Protein AF-A0A1Y6CDI7-F1 (afdb_monomer_lite)

Sequence (106 aa):
MDIRQSHFLLKERIRTEARHSREAYQVVLRMKKLLPDSLKALKSCHRTGNSAAQAERLALTDPDYQTSIEEYLTIYQQGLESRIQWETHKMLLAARQSLQAFHRSL

pLDDT: mean 76.24, std 9.93, range [47.41, 90.19]

Radius of gyration: 22.77 Å; chains: 1; bounding box: 51×28×59 Å

Organism: NCBI:txid1513793

Structure (mmCIF, N/CA/C/O backbone):
data_AF-A0A1Y6CDI7-F1
#
_entry.id   AF-A0A1Y6CDI7-F1
#
loop_
_atom_site.group_PDB
_atom_site.id
_atom_site.type_symbol
_atom_site.label_atom_id
_atom_site.label_alt_id
_atom_site.label_comp_id
_atom_site.label_asym_id
_atom_site.label_entity_id
_atom_site.label_seq_id
_atom_site.pdbx_PDB_ins_code
_atom_site.Cartn_x
_atom_site.Cartn_y
_atom_site.Cartn_z
_atom_site.occupancy
_atom_site.B_iso_or_equiv
_atom_site.auth_seq_id
_atom_site.auth_comp_id
_atom_site.auth_asym_id
_atom_site.auth_atom_id
_atom_site.pdbx_PDB_model_num
ATOM 1 N N . MET A 1 1 ? 18.118 -19.312 -31.508 1.00 53.88 1 MET A N 1
ATOM 2 C CA . MET A 1 1 ? 17.084 -18.334 -31.108 1.00 53.88 1 MET A CA 1
ATOM 3 C C . MET A 1 1 ? 17.619 -16.952 -31.458 1.00 53.88 1 MET A C 1
ATOM 5 O O . MET A 1 1 ? 18.725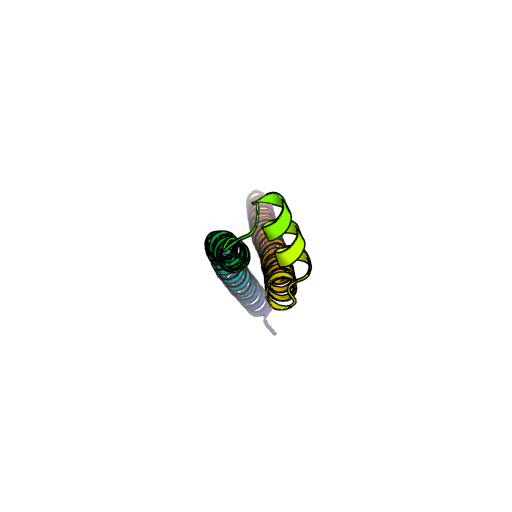 -16.641 -31.034 1.00 53.88 1 MET A O 1
ATOM 9 N N . ASP A 1 2 ? 16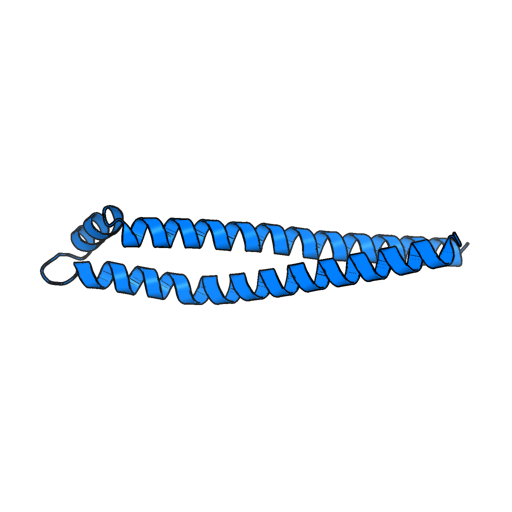.931 -16.195 -32.313 1.00 70.06 2 ASP A N 1
ATOM 10 C CA . ASP A 1 2 ? 17.426 -14.912 -32.835 1.00 70.06 2 ASP A CA 1
ATOM 11 C C . ASP A 1 2 ? 17.507 -13.862 -31.708 1.00 70.06 2 ASP A C 1
ATOM 13 O O . ASP A 1 2 ? 16.534 -13.619 -30.992 1.00 70.06 2 ASP A O 1
ATOM 17 N N . ILE A 1 3 ? 18.676 -13.238 -31.537 1.00 56.50 3 ILE A N 1
ATOM 18 C CA . ILE A 1 3 ? 18.975 -12.251 -30.483 1.00 56.50 3 ILE A CA 1
ATOM 19 C C . ILE A 1 3 ? 17.971 -11.088 -30.512 1.00 56.50 3 ILE A C 1
ATOM 21 O O . ILE A 1 3 ? 17.581 -10.561 -29.465 1.00 56.50 3 ILE A O 1
ATOM 25 N N . ARG A 1 4 ? 17.493 -10.715 -31.706 1.00 51.88 4 ARG A N 1
ATOM 26 C CA . ARG A 1 4 ? 16.486 -9.658 -31.880 1.00 51.88 4 ARG A CA 1
ATOM 27 C C . ARG A 1 4 ? 15.134 -10.060 -31.290 1.00 51.88 4 ARG A C 1
ATOM 29 O O . ARG A 1 4 ? 14.462 -9.237 -30.668 1.00 51.88 4 ARG A O 1
ATOM 36 N N . GLN A 1 5 ? 14.778 -11.332 -31.426 1.00 56.50 5 GLN A N 1
ATOM 37 C CA . GLN A 1 5 ? 13.544 -11.913 -30.909 1.00 56.50 5 GLN A CA 1
ATOM 38 C C . GLN A 1 5 ? 13.592 -12.034 -29.377 1.00 56.50 5 GLN A C 1
ATOM 40 O O . GLN A 1 5 ? 12.638 -11.663 -28.694 1.00 56.50 5 GLN A O 1
ATOM 45 N N . SER A 1 6 ? 14.743 -12.419 -28.819 1.00 47.41 6 SER A N 1
ATOM 46 C CA . SER A 1 6 ? 14.977 -12.461 -27.368 1.00 47.41 6 SER A CA 1
ATOM 47 C C . SER A 1 6 ? 14.907 -11.071 -26.715 1.00 47.41 6 SER A C 1
ATOM 49 O O . SER A 1 6 ? 14.306 -10.901 -25.653 1.00 47.41 6 SER A O 1
ATOM 51 N N . HIS A 1 7 ? 15.462 -10.042 -27.366 1.00 51.59 7 HIS A N 1
ATOM 52 C CA . HIS A 1 7 ? 15.382 -8.653 -26.893 1.00 51.59 7 HIS A CA 1
ATOM 53 C C . HIS A 1 7 ? 13.961 -8.080 -26.940 1.00 51.59 7 HIS A C 1
ATOM 55 O O . HIS A 1 7 ? 13.592 -7.279 -26.076 1.00 51.59 7 HIS A O 1
ATOM 61 N N . PHE A 1 8 ? 13.170 -8.465 -27.941 1.00 65.62 8 PHE A N 1
ATOM 62 C CA . PHE A 1 8 ? 11.771 -8.062 -28.052 1.00 65.62 8 PHE A CA 1
ATOM 63 C C . PHE A 1 8 ? 10.929 -8.657 -26.914 1.00 65.62 8 PHE A C 1
ATOM 65 O O . PHE A 1 8 ? 10.277 -7.911 -26.184 1.00 65.62 8 PHE A O 1
ATOM 72 N N . LEU A 1 9 ? 11.035 -9.970 -26.686 1.00 64.31 9 LEU A N 1
ATOM 73 C CA . LEU A 1 9 ? 10.301 -10.671 -25.627 1.00 64.31 9 LEU A CA 1
ATOM 74 C C . LEU A 1 9 ? 10.620 -10.125 -24.229 1.00 64.31 9 LEU A C 1
ATOM 76 O O . LEU A 1 9 ? 9.722 -9.939 -23.410 1.00 64.31 9 LEU A O 1
ATOM 80 N N . LEU A 1 10 ? 11.886 -9.793 -23.961 1.00 60.72 10 LEU A N 1
ATOM 81 C CA . LEU A 1 10 ? 12.288 -9.210 -22.681 1.00 60.72 10 LEU A CA 1
ATOM 82 C C . LEU A 1 10 ? 11.697 -7.807 -22.459 1.00 60.72 10 LEU A C 1
ATOM 84 O O . LEU A 1 10 ? 11.323 -7.469 -21.337 1.00 60.72 10 LEU A O 1
ATOM 88 N N . LYS A 1 11 ? 11.597 -6.979 -23.508 1.00 62.00 11 LYS A N 1
ATOM 89 C CA . LYS A 1 11 ? 10.978 -5.644 -23.416 1.00 62.00 11 LYS A CA 1
ATOM 90 C C . LYS A 1 11 ? 9.479 -5.731 -23.151 1.00 62.00 11 LYS A C 1
ATOM 92 O O . LYS A 1 11 ? 8.982 -4.975 -22.321 1.00 62.00 11 LYS A O 1
ATOM 97 N N . GLU A 1 12 ? 8.783 -6.641 -23.824 1.00 67.94 12 GLU A N 1
ATOM 98 C CA . GLU A 1 12 ? 7.349 -6.855 -23.607 1.00 67.94 12 GLU A CA 1
ATOM 99 C C . GLU A 1 12 ? 7.063 -7.387 -22.204 1.00 67.94 12 GLU A C 1
ATOM 101 O O . GLU A 1 12 ? 6.151 -6.903 -21.532 1.00 67.94 12 GLU A O 1
ATOM 106 N N . ARG A 1 13 ? 7.909 -8.288 -21.701 1.00 63.22 13 ARG A N 1
ATOM 107 C CA . ARG A 1 13 ? 7.812 -8.769 -20.322 1.00 63.22 13 ARG A CA 1
ATOM 108 C C . ARG A 1 13 ? 8.008 -7.633 -19.316 1.00 63.22 13 ARG A C 1
ATOM 110 O O . ARG A 1 13 ? 7.140 -7.422 -18.485 1.00 63.22 13 ARG A O 1
ATOM 117 N N . ILE A 1 14 ? 9.046 -6.805 -19.470 1.00 52.06 14 ILE A N 1
ATOM 118 C CA . ILE A 1 14 ? 9.269 -5.618 -18.616 1.00 52.06 14 ILE A CA 1
ATOM 119 C C . ILE A 1 14 ? 8.082 -4.642 -18.654 1.00 52.06 14 ILE A C 1
ATOM 121 O O . ILE A 1 14 ? 7.707 -4.086 -17.626 1.00 52.06 14 ILE A O 1
ATOM 125 N N . ARG A 1 15 ? 7.479 -4.415 -19.828 1.00 62.84 15 ARG A N 1
ATOM 126 C CA . ARG A 1 15 ? 6.300 -3.543 -19.969 1.00 62.84 15 ARG A CA 1
ATOM 127 C C . ARG A 1 15 ? 5.070 -4.114 -19.272 1.00 62.84 15 ARG A C 1
ATOM 129 O O . ARG A 1 15 ? 4.316 -3.350 -18.673 1.00 62.84 15 ARG A O 1
ATOM 136 N N . THR A 1 16 ? 4.883 -5.425 -19.365 1.00 69.50 16 THR A N 1
ATOM 137 C CA . THR A 1 16 ? 3.775 -6.143 -18.726 1.00 69.50 16 THR A CA 1
ATOM 138 C C . THR A 1 16 ? 3.913 -6.079 -17.209 1.00 69.50 16 THR A C 1
ATOM 140 O O . THR A 1 16 ? 3.007 -5.584 -16.545 1.00 69.50 16 THR A O 1
ATOM 143 N N . GLU A 1 17 ? 5.086 -6.430 -16.676 1.00 61.34 17 GLU A N 1
ATOM 144 C CA . GLU A 1 17 ? 5.380 -6.334 -15.240 1.00 61.34 17 GLU A CA 1
ATOM 145 C C . GLU A 1 17 ? 5.209 -4.892 -14.734 1.00 61.34 17 GLU A C 1
ATOM 147 O O . GLU A 1 17 ? 4.515 -4.649 -13.753 1.00 61.34 17 GLU A O 1
ATOM 152 N N . ALA A 1 18 ? 5.730 -3.893 -15.458 1.00 52.66 18 ALA A N 1
ATOM 153 C CA . ALA A 1 18 ? 5.578 -2.487 -15.078 1.00 52.66 18 ALA A CA 1
ATOM 154 C C . ALA A 1 18 ? 4.113 -2.006 -15.073 1.00 52.66 18 ALA A C 1
ATOM 156 O O . ALA A 1 18 ? 3.759 -1.125 -14.284 1.00 52.66 18 ALA A O 1
ATOM 157 N N . ARG A 1 19 ? 3.257 -2.550 -15.951 1.00 71.19 19 ARG A N 1
ATOM 158 C CA . ARG A 1 19 ? 1.817 -2.256 -15.958 1.00 71.19 19 ARG A CA 1
ATOM 159 C C . ARG A 1 19 ? 1.131 -2.891 -14.751 1.00 71.19 19 ARG A C 1
ATOM 161 O O . ARG A 1 19 ? 0.400 -2.188 -14.060 1.00 71.19 19 ARG A O 1
ATOM 168 N N . HIS A 1 20 ? 1.436 -4.152 -14.460 1.00 70.50 20 HIS A N 1
ATOM 169 C CA . HIS A 1 20 ? 0.900 -4.864 -13.302 1.00 70.50 20 HIS A CA 1
ATOM 170 C C . HIS A 1 20 ? 1.293 -4.168 -11.991 1.00 70.50 20 HIS A C 1
ATOM 172 O O . HIS A 1 20 ? 0.424 -3.875 -11.172 1.00 70.50 20 HIS A O 1
ATOM 178 N N . SER A 1 21 ? 2.564 -3.780 -11.823 1.00 65.88 21 SER A N 1
ATOM 179 C CA . SER A 1 21 ? 3.012 -3.016 -10.649 1.00 65.88 21 SER A CA 1
ATOM 180 C C . SER A 1 21 ? 2.295 -1.662 -10.531 1.00 65.88 21 SER A C 1
ATOM 182 O O . SER A 1 21 ? 1.962 -1.215 -9.434 1.00 65.88 21 SER A O 1
ATOM 184 N N . ARG A 1 22 ? 2.002 -0.986 -11.651 1.00 71.88 22 ARG A N 1
ATOM 185 C CA . ARG A 1 22 ? 1.247 0.277 -11.634 1.00 71.88 22 ARG A CA 1
ATOM 186 C C . ARG A 1 22 ? -0.211 0.074 -11.220 1.00 71.88 22 ARG A C 1
ATOM 188 O O . ARG A 1 22 ? -0.732 0.885 -10.456 1.00 71.88 22 ARG A O 1
ATOM 195 N N . GLU A 1 23 ? -0.870 -0.958 -11.730 1.00 75.62 23 GLU A N 1
ATOM 196 C CA . GLU A 1 23 ? -2.251 -1.297 -11.373 1.00 75.62 23 GLU A CA 1
ATOM 197 C C . GLU A 1 23 ? -2.353 -1.681 -9.893 1.00 75.62 23 GLU A C 1
ATOM 199 O O . GLU A 1 23 ? -3.178 -1.115 -9.174 1.00 75.62 23 GLU A O 1
ATOM 204 N N . ALA A 1 24 ? -1.438 -2.526 -9.409 1.00 69.62 24 ALA A N 1
ATOM 205 C CA . ALA A 1 24 ? -1.318 -2.867 -7.994 1.00 69.62 24 ALA A CA 1
ATOM 206 C C . ALA A 1 24 ? -1.138 -1.608 -7.130 1.00 69.62 24 ALA A C 1
ATOM 208 O O . ALA A 1 24 ? -1.877 -1.391 -6.170 1.00 69.62 24 ALA A O 1
ATOM 209 N N . TYR A 1 25 ? -0.242 -0.698 -7.526 1.00 71.12 25 TYR A N 1
ATOM 210 C CA . TYR A 1 25 ? -0.053 0.569 -6.820 1.00 71.12 25 TYR A CA 1
ATOM 211 C C . TYR A 1 25 ? -1.323 1.440 -6.794 1.00 71.12 25 TYR A C 1
ATOM 213 O O . TYR A 1 25 ? -1.643 2.051 -5.773 1.00 71.12 25 TYR A O 1
ATOM 221 N N . GLN A 1 26 ? -2.087 1.491 -7.888 1.00 77.44 26 GLN A N 1
ATOM 222 C CA . GLN A 1 26 ? -3.350 2.235 -7.937 1.00 77.44 26 GLN A CA 1
ATOM 223 C C . GLN A 1 26 ? -4.424 1.645 -7.018 1.00 77.44 26 GLN A C 1
ATOM 225 O O . GLN A 1 26 ? -5.168 2.410 -6.397 1.00 77.44 26 GLN A O 1
ATOM 230 N N . VAL A 1 27 ? -4.496 0.317 -6.901 1.00 73.38 27 VAL A N 1
ATOM 231 C CA . VAL A 1 27 ? -5.382 -0.359 -5.942 1.00 73.38 27 VAL A CA 1
ATOM 232 C C . VAL A 1 27 ? -5.002 0.035 -4.517 1.00 73.38 27 VAL A C 1
ATOM 234 O O . VAL A 1 27 ? -5.862 0.507 -3.772 1.00 73.38 27 VAL A O 1
ATOM 237 N N . VAL A 1 28 ? -3.714 -0.015 -4.170 1.00 69.94 28 VAL A N 1
ATOM 238 C CA . VAL A 1 28 ? -3.245 0.394 -2.836 1.00 69.94 28 VAL A CA 1
ATOM 239 C C . VAL A 1 28 ? -3.550 1.863 -2.541 1.00 69.94 28 VAL A C 1
ATOM 241 O O . VAL A 1 28 ? -3.989 2.191 -1.441 1.00 69.94 28 VAL A O 1
ATOM 244 N N . LEU A 1 29 ? -3.407 2.765 -3.517 1.00 74.25 29 LEU A N 1
ATOM 245 C CA . LEU A 1 29 ? -3.776 4.174 -3.339 1.00 74.25 29 LEU A CA 1
ATOM 246 C C . LEU A 1 29 ? -5.269 4.376 -3.052 1.00 74.25 29 LEU A C 1
ATOM 248 O O . LEU A 1 29 ? -5.625 5.271 -2.282 1.00 74.25 29 LEU A O 1
ATOM 252 N N . ARG A 1 30 ? -6.147 3.573 -3.664 1.00 75.81 30 ARG A N 1
ATOM 253 C CA . ARG A 1 30 ? -7.589 3.607 -3.376 1.00 75.81 30 ARG A CA 1
ATOM 254 C C . ARG A 1 30 ? -7.877 3.045 -1.988 1.00 75.81 30 ARG A C 1
ATOM 256 O O . ARG A 1 30 ? -8.588 3.687 -1.221 1.00 75.81 30 ARG A O 1
ATOM 263 N N . MET A 1 31 ? -7.272 1.913 -1.634 1.00 68.00 31 MET A N 1
ATOM 264 C CA . MET A 1 31 ? -7.444 1.300 -0.315 1.00 68.00 31 MET A CA 1
ATOM 265 C C . MET A 1 31 ? -6.926 2.204 0.810 1.00 68.00 31 MET A C 1
ATOM 267 O O . MET A 1 31 ? -7.609 2.371 1.815 1.00 68.00 31 MET A O 1
ATOM 271 N N . LYS A 1 32 ? -5.814 2.921 0.599 1.00 69.00 32 LYS A N 1
ATOM 272 C CA . LYS A 1 32 ? -5.297 3.931 1.537 1.00 69.00 32 LYS A CA 1
ATOM 273 C C . LYS A 1 32 ? -6.303 5.047 1.853 1.00 69.00 32 LYS A C 1
ATOM 275 O O . LYS A 1 32 ? -6.231 5.633 2.928 1.00 69.00 32 LYS A O 1
ATOM 280 N N . LYS A 1 33 ? -7.227 5.359 0.937 1.00 73.25 33 LYS A N 1
ATOM 281 C CA . LYS A 1 33 ? -8.292 6.348 1.176 1.00 73.25 33 LYS A CA 1
ATOM 282 C C . LYS A 1 33 ? -9.479 5.769 1.945 1.00 73.25 33 LYS A C 1
ATOM 284 O O . LYS A 1 33 ? -10.049 6.483 2.754 1.00 73.25 33 LYS A O 1
ATOM 289 N N . LEU A 1 34 ? -9.837 4.509 1.695 1.00 70.50 34 LEU A N 1
ATOM 290 C CA . LEU A 1 34 ? -11.028 3.868 2.271 1.00 70.50 34 LEU A CA 1
ATOM 291 C C . LEU A 1 34 ? -10.777 3.287 3.674 1.00 70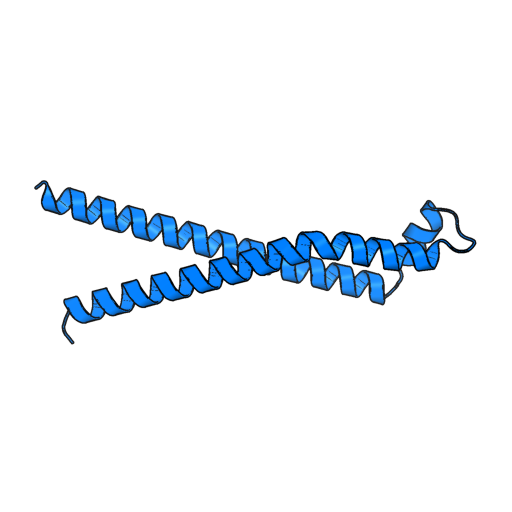.50 34 LEU A C 1
ATOM 293 O O . LEU A 1 34 ? -11.667 3.285 4.520 1.00 70.50 34 LEU A O 1
ATOM 297 N N . LEU A 1 35 ? -9.557 2.821 3.942 1.00 70.69 35 LEU A N 1
ATOM 298 C CA . LEU A 1 35 ? -9.198 2.148 5.194 1.00 70.69 35 LEU A CA 1
ATOM 299 C C . LEU A 1 35 ? -9.252 3.049 6.444 1.00 70.69 35 LEU A C 1
ATOM 301 O O . LEU A 1 35 ? -9.761 2.589 7.466 1.00 70.69 35 LEU A O 1
ATOM 305 N N . PRO A 1 36 ? -8.840 4.333 6.407 1.00 75.00 36 PRO A N 1
ATOM 306 C CA . PRO A 1 36 ? -9.037 5.238 7.539 1.00 75.00 36 PRO A CA 1
ATOM 307 C C . PRO A 1 36 ? -10.505 5.397 7.945 1.00 75.00 36 PRO A C 1
ATOM 309 O O . PRO A 1 36 ? -10.793 5.583 9.125 1.00 75.00 36 PRO A O 1
ATOM 312 N N . ASP A 1 37 ? -11.432 5.327 6.990 1.00 77.75 37 ASP A N 1
ATOM 313 C CA . ASP A 1 37 ? -12.860 5.462 7.273 1.00 77.75 37 ASP 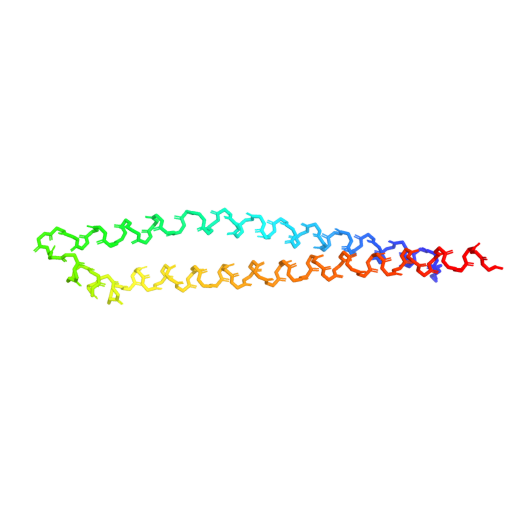A CA 1
ATOM 314 C C . ASP A 1 37 ? -13.447 4.169 7.857 1.00 77.75 37 ASP A C 1
ATOM 316 O O . ASP A 1 37 ? -14.252 4.242 8.784 1.00 77.75 37 ASP A O 1
ATOM 320 N N . SER A 1 38 ? -12.949 3.003 7.428 1.00 71.38 38 SER A N 1
ATOM 321 C CA . SER A 1 38 ? -13.223 1.711 8.080 1.00 71.38 38 SER A CA 1
ATOM 322 C C . SER A 1 38 ? -12.775 1.702 9.550 1.00 71.38 38 SER A C 1
ATOM 324 O O . SER A 1 38 ? -13.574 1.438 10.449 1.00 71.38 38 SER A O 1
ATOM 326 N N . LEU A 1 39 ? -11.528 2.103 9.831 1.00 74.69 39 LEU A N 1
ATOM 327 C CA . LEU A 1 39 ? -11.006 2.153 11.203 1.00 74.69 39 LEU A CA 1
ATOM 328 C C . LEU A 1 39 ? -11.784 3.149 12.078 1.00 74.69 39 LEU A C 1
ATOM 330 O O . LEU A 1 39 ? -12.070 2.875 13.245 1.00 74.69 39 LEU A O 1
ATOM 334 N N . LYS A 1 40 ? -12.192 4.300 11.526 1.00 80.81 40 LYS A N 1
ATOM 335 C CA . LYS A 1 40 ? -13.070 5.243 12.239 1.00 80.81 40 LYS A CA 1
ATOM 336 C C . LYS A 1 40 ? -14.431 4.631 12.558 1.00 80.81 40 LYS A C 1
ATOM 338 O O . LYS A 1 40 ? -14.938 4.883 13.650 1.00 80.81 40 LYS A O 1
ATOM 343 N N . ALA A 1 41 ? -15.014 3.860 11.640 1.00 78.56 41 ALA A N 1
ATOM 344 C CA . ALA A 1 41 ? -16.288 3.186 11.864 1.00 78.56 41 ALA A CA 1
ATOM 345 C C . ALA A 1 41 ? -16.174 2.166 13.007 1.00 78.56 41 ALA A C 1
ATOM 347 O O . ALA A 1 41 ? -16.954 2.240 13.955 1.00 78.56 41 ALA A O 1
ATOM 348 N N . LEU A 1 42 ? -15.140 1.321 13.003 1.00 74.38 42 LEU A N 1
ATOM 349 C CA . LEU A 1 42 ? -14.873 0.371 14.091 1.00 74.38 42 LEU A CA 1
ATOM 350 C C . LEU A 1 42 ? -14.655 1.082 15.438 1.00 74.38 42 LEU A C 1
ATOM 352 O O . LEU A 1 42 ? -15.267 0.727 16.443 1.00 74.38 42 LEU A O 1
ATOM 356 N N . LYS A 1 43 ? -13.878 2.174 15.463 1.00 80.38 43 LYS A N 1
ATOM 357 C CA . LYS A 1 43 ? -13.710 3.011 16.667 1.00 80.38 43 LYS A CA 1
ATOM 358 C C . LYS A 1 43 ? -15.030 3.647 17.128 1.00 80.38 43 LYS A C 1
ATOM 360 O O . LYS A 1 43 ? -15.226 3.869 18.322 1.00 80.38 43 LYS A O 1
ATOM 365 N N . SER A 1 44 ? -15.932 3.970 16.200 1.00 82.88 44 SER A N 1
ATOM 366 C CA . SER A 1 44 ? -17.233 4.566 16.518 1.00 82.88 44 SER A CA 1
ATOM 367 C C . SER A 1 44 ? -18.180 3.587 17.210 1.00 82.88 44 SER A C 1
ATOM 369 O O . SER A 1 44 ? -18.936 4.019 18.078 1.00 82.88 44 SER A O 1
ATOM 371 N N . CYS A 1 45 ? -18.068 2.282 16.937 1.00 82.00 45 CYS A N 1
ATOM 372 C CA . CYS A 1 45 ? -18.815 1.245 17.655 1.00 82.00 45 CYS A CA 1
ATOM 373 C C . CYS A 1 45 ? -18.535 1.292 19.166 1.00 82.00 45 CYS A C 1
ATOM 375 O O . CYS A 1 45 ? -19.441 1.121 19.978 1.00 82.00 45 CYS A O 1
ATOM 377 N N . HIS A 1 46 ? -17.302 1.641 19.542 1.00 83.44 46 HIS A N 1
ATOM 378 C CA . HIS A 1 46 ? -16.867 1.769 20.934 1.00 83.44 46 HIS A CA 1
ATOM 379 C C . HIS A 1 46 ? -17.201 3.119 21.577 1.00 83.44 46 HIS A C 1
ATOM 381 O O . HIS A 1 46 ? -16.967 3.284 22.773 1.00 83.44 46 HIS A O 1
ATOM 387 N N . ARG A 1 47 ? -17.734 4.102 20.832 1.00 82.50 47 ARG A N 1
ATOM 388 C CA . ARG A 1 47 ? -18.076 5.431 21.381 1.00 82.50 47 ARG A CA 1
ATOM 389 C C . ARG A 1 47 ? -19.353 5.445 22.211 1.00 82.50 47 ARG A C 1
ATOM 391 O O . ARG A 1 47 ? -19.519 6.352 23.024 1.00 82.50 47 ARG A O 1
ATOM 398 N N . THR A 1 48 ? -20.257 4.494 22.015 1.00 83.75 48 THR A N 1
ATOM 399 C CA . THR A 1 48 ? -21.534 4.478 22.734 1.00 83.75 48 THR A CA 1
ATOM 400 C C . THR A 1 48 ? -21.277 4.262 24.226 1.00 83.75 48 THR A C 1
ATOM 402 O O . THR A 1 48 ? -20.839 3.194 24.635 1.00 83.75 48 THR A O 1
ATOM 405 N N . GLY A 1 49 ? -21.502 5.297 25.040 1.00 79.75 49 GLY A N 1
ATOM 406 C CA . GLY A 1 49 ? -21.298 5.247 26.493 1.00 79.75 49 GLY A CA 1
ATOM 407 C C . GLY A 1 49 ? -19.850 5.414 26.976 1.00 79.75 49 GLY A C 1
ATOM 408 O O . GLY A 1 49 ? -19.632 5.436 28.183 1.00 79.75 49 GLY A O 1
ATOM 409 N N . ASN A 1 50 ? -18.873 5.595 26.079 1.00 85.19 50 ASN A N 1
ATOM 410 C CA . ASN A 1 50 ? -17.460 5.756 26.439 1.00 85.19 50 ASN A CA 1
ATOM 411 C C . ASN A 1 50 ? -16.909 7.129 26.038 1.00 85.19 50 ASN A C 1
ATOM 413 O O . ASN A 1 50 ? -17.268 7.700 25.007 1.00 85.19 50 ASN A O 1
ATOM 417 N N . SER A 1 51 ? -15.952 7.637 26.820 1.00 88.75 51 SER A N 1
ATOM 418 C CA . SER A 1 51 ? -15.156 8.798 26.409 1.00 88.75 51 SER A CA 1
ATOM 419 C C . SER A 1 51 ? -14.313 8.472 25.168 1.00 88.75 51 SER A C 1
ATOM 421 O O . SER A 1 51 ? -13.976 7.315 24.912 1.00 88.75 51 SER A O 1
ATOM 423 N N . ALA A 1 52 ? -13.913 9.493 24.404 1.00 84.00 52 ALA A N 1
ATOM 424 C CA . ALA A 1 52 ? -13.127 9.293 23.183 1.00 84.00 52 ALA A CA 1
ATOM 425 C C . ALA A 1 52 ? -11.811 8.528 23.427 1.00 84.00 52 ALA A C 1
ATOM 427 O O . ALA A 1 52 ? -11.458 7.658 22.634 1.00 84.00 52 ALA A O 1
ATOM 428 N N . ALA A 1 53 ? -11.122 8.817 24.536 1.00 86.00 53 ALA A N 1
ATOM 429 C CA . ALA A 1 53 ? -9.885 8.136 24.916 1.00 86.00 53 ALA A CA 1
ATOM 430 C C . ALA A 1 53 ? -10.124 6.672 25.321 1.00 86.00 53 ALA A C 1
ATOM 432 O O . ALA A 1 53 ? -9.280 5.812 25.082 1.00 86.00 53 ALA A O 1
ATOM 433 N N . GLN A 1 54 ? -11.277 6.374 25.921 1.00 88.12 54 GLN A N 1
ATOM 434 C CA . GLN A 1 54 ? -11.627 5.016 26.324 1.00 88.12 54 GLN A CA 1
ATOM 435 C C . GLN A 1 54 ? -12.069 4.169 25.132 1.00 88.12 54 GLN A C 1
ATOM 437 O O . GLN A 1 54 ? -11.599 3.046 24.991 1.00 88.12 54 GLN A O 1
ATOM 442 N N . ALA A 1 55 ? -12.861 4.738 24.221 1.00 85.81 55 ALA A N 1
ATOM 443 C CA . ALA A 1 55 ? -13.208 4.105 22.952 1.00 85.81 55 ALA A CA 1
ATOM 444 C C . ALA A 1 55 ? -11.962 3.769 22.113 1.00 85.81 55 ALA A C 1
ATOM 446 O O . ALA A 1 55 ? -11.913 2.736 21.462 1.00 85.81 55 ALA A O 1
ATOM 447 N N . GLU A 1 56 ? -10.930 4.617 22.153 1.00 83.44 56 GLU A N 1
ATOM 448 C CA . GLU A 1 56 ? -9.652 4.362 21.481 1.00 83.44 56 GLU A CA 1
ATOM 449 C C . GLU A 1 56 ? -8.880 3.191 22.087 1.00 83.44 56 GLU A C 1
ATOM 451 O O . GLU A 1 56 ? -8.385 2.341 21.355 1.00 83.44 56 GLU A O 1
ATOM 456 N N . ARG A 1 57 ? -8.818 3.111 23.418 1.00 87.75 57 ARG A N 1
ATOM 457 C CA . ARG A 1 57 ? -8.184 1.978 24.103 1.00 87.75 57 ARG A CA 1
ATOM 458 C C . ARG A 1 57 ? -8.923 0.671 23.832 1.00 87.75 57 ARG A C 1
ATOM 460 O O . ARG A 1 57 ? -8.272 -0.327 23.559 1.00 87.75 57 ARG A O 1
ATOM 467 N N . LEU A 1 58 ? -10.256 0.702 23.873 1.00 87.19 58 LEU A N 1
ATOM 468 C CA . LEU A 1 58 ? -11.096 -0.463 23.590 1.00 87.19 58 LEU A CA 1
ATOM 469 C C . LEU A 1 58 ? -10.951 -0.920 22.137 1.00 87.19 58 LEU A C 1
ATOM 471 O O . LEU A 1 58 ? -10.754 -2.107 21.900 1.00 87.19 58 LEU A O 1
ATOM 475 N N . ALA A 1 59 ? -10.939 0.017 21.184 1.00 84.62 59 ALA A N 1
ATOM 476 C CA . ALA A 1 59 ? -10.691 -0.296 19.781 1.00 84.62 59 ALA A CA 1
ATOM 477 C C . ALA A 1 59 ? -9.310 -0.939 19.576 1.00 84.62 59 ALA A C 1
ATOM 479 O O . ALA A 1 59 ? -9.197 -1.910 18.849 1.00 84.62 59 ALA A O 1
ATOM 480 N N . LEU A 1 60 ? -8.255 -0.477 20.258 1.00 82.38 60 LEU A N 1
ATOM 481 C CA . LEU A 1 60 ? -6.923 -1.095 20.144 1.00 82.38 60 LEU A CA 1
ATOM 482 C C . LEU A 1 60 ? -6.854 -2.535 20.677 1.00 82.38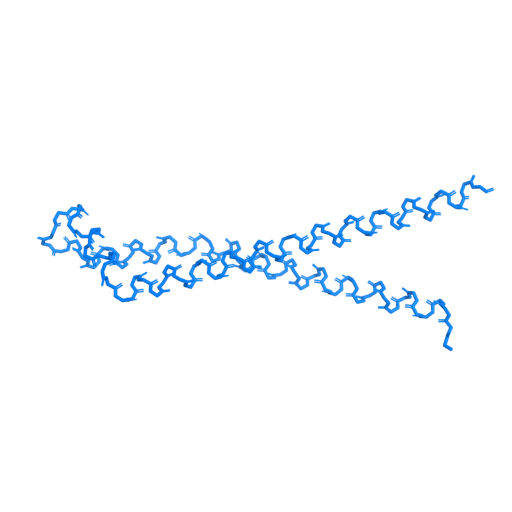 60 LEU A C 1
ATOM 484 O O . LEU A 1 60 ? -5.945 -3.274 20.302 1.00 82.38 60 LEU A O 1
ATOM 488 N N . THR A 1 61 ? -7.783 -2.926 21.548 1.00 86.56 61 THR A N 1
ATOM 489 C CA . THR A 1 61 ? -7.910 -4.300 22.058 1.00 86.56 61 THR A CA 1
ATOM 490 C C . THR A 1 61 ? -8.915 -5.149 21.283 1.00 86.56 61 THR A C 1
ATOM 492 O O . THR A 1 61 ? -9.030 -6.340 21.553 1.00 86.56 61 THR A O 1
ATOM 495 N N . ASP A 1 62 ? -9.644 -4.548 20.345 1.00 85.38 62 ASP A N 1
ATOM 496 C CA . ASP A 1 62 ? -10.637 -5.227 19.523 1.00 85.38 62 ASP A CA 1
ATOM 497 C C . ASP A 1 62 ? -9.935 -6.059 18.426 1.00 85.38 62 ASP A C 1
ATOM 499 O O . ASP A 1 62 ? -9.168 -5.493 17.635 1.00 85.38 62 ASP A O 1
ATOM 503 N N . PRO A 1 63 ? -10.171 -7.385 18.357 1.00 85.19 63 PRO A N 1
ATOM 504 C CA . PRO A 1 63 ? -9.572 -8.249 17.340 1.00 85.19 63 PRO A CA 1
ATOM 505 C C . PRO A 1 63 ? -9.870 -7.812 15.900 1.00 85.19 63 PRO A C 1
ATOM 507 O O . PRO A 1 63 ? -8.993 -7.911 15.038 1.00 85.19 63 PRO A O 1
ATOM 510 N N . ASP A 1 64 ? -11.065 -7.284 15.627 1.00 77.81 64 ASP A N 1
ATOM 511 C CA . ASP A 1 64 ? -11.461 -6.856 14.281 1.00 77.81 64 ASP A CA 1
ATOM 512 C C . ASP A 1 64 ? -10.715 -5.578 13.879 1.00 77.81 64 ASP A C 1
ATOM 514 O O . ASP A 1 64 ? -10.298 -5.403 12.728 1.00 77.81 64 ASP A O 1
ATOM 518 N N . TYR A 1 65 ? -10.484 -4.689 14.847 1.00 79.69 65 TYR A N 1
ATOM 519 C CA . TYR A 1 65 ? -9.691 -3.478 14.653 1.00 79.69 65 TYR A CA 1
ATOM 520 C C . TYR A 1 65 ? -8.208 -3.800 14.432 1.00 79.69 65 TYR A C 1
ATOM 522 O O . TYR A 1 65 ? -7.578 -3.207 13.555 1.00 79.69 65 TYR A O 1
ATOM 530 N N . GLN A 1 66 ? -7.656 -4.758 15.183 1.00 81.62 66 GLN A N 1
ATOM 531 C CA . GLN A 1 66 ? -6.279 -5.229 15.003 1.00 81.62 66 GLN A CA 1
ATOM 532 C C . GLN A 1 66 ? -6.085 -5.879 13.630 1.00 81.62 66 GLN A C 1
ATOM 534 O O . GLN A 1 66 ? -5.188 -5.473 12.890 1.00 81.62 66 GLN A O 1
ATOM 539 N N . THR A 1 67 ? -6.983 -6.788 13.245 1.00 81.38 67 THR A N 1
ATOM 540 C CA . THR A 1 67 ? -6.967 -7.440 11.926 1.00 81.38 67 THR A CA 1
ATOM 541 C C . THR A 1 67 ? -7.031 -6.404 10.804 1.00 81.38 67 THR A C 1
ATOM 543 O O . THR A 1 67 ? -6.220 -6.421 9.881 1.00 81.38 67 THR A O 1
ATOM 546 N N . SER A 1 68 ? -7.919 -5.412 10.926 1.00 75.56 68 SER A N 1
ATOM 547 C CA . SER A 1 68 ? -8.043 -4.328 9.942 1.00 75.56 68 SER A CA 1
ATOM 548 C C . SER A 1 68 ? -6.766 -3.481 9.815 1.00 75.56 68 SER A C 1
ATOM 550 O O . SER A 1 68 ? -6.439 -2.997 8.727 1.00 75.56 68 SER A O 1
ATOM 552 N N . ILE A 1 69 ? -6.024 -3.278 10.911 1.00 79.44 69 ILE A N 1
ATOM 553 C CA . ILE A 1 69 ? -4.724 -2.590 10.887 1.00 79.44 69 ILE A CA 1
ATOM 554 C C . ILE A 1 69 ? -3.667 -3.448 10.189 1.00 79.44 69 ILE A C 1
ATOM 556 O O . ILE A 1 69 ? -2.908 -2.924 9.373 1.00 79.44 69 ILE A O 1
ATOM 560 N N . GLU A 1 70 ? -3.600 -4.742 10.487 1.00 83.12 70 GLU A N 1
ATOM 561 C CA . GLU A 1 70 ? -2.642 -5.661 9.862 1.00 83.12 70 GLU A CA 1
ATOM 562 C C . GLU A 1 70 ? -2.877 -5.784 8.353 1.00 83.12 70 GLU A C 1
ATOM 564 O O . GLU A 1 70 ? -1.930 -5.697 7.563 1.00 83.12 70 GLU A O 1
ATOM 569 N N . GLU A 1 71 ? -4.138 -5.886 7.933 1.00 76.62 71 GLU A N 1
ATOM 570 C CA . GLU A 1 71 ? -4.529 -5.843 6.524 1.00 76.62 71 GLU A CA 1
ATOM 571 C C . GLU A 1 71 ? -4.088 -4.530 5.870 1.00 76.62 71 GLU A C 1
ATOM 573 O O . GLU A 1 71 ? -3.484 -4.539 4.793 1.00 76.62 71 GLU A O 1
ATOM 578 N N . TYR A 1 72 ? -4.313 -3.392 6.538 1.00 74.50 72 TYR A N 1
ATOM 579 C CA . TYR A 1 72 ? -3.863 -2.089 6.049 1.00 74.50 72 TYR A CA 1
ATOM 580 C C . TYR A 1 72 ? -2.344 -2.033 5.867 1.00 74.50 72 TYR A C 1
ATOM 582 O O . TYR A 1 72 ? -1.870 -1.578 4.823 1.00 74.50 72 TYR A O 1
ATOM 590 N N . LEU A 1 73 ? -1.577 -2.491 6.858 1.00 78.75 73 LEU A N 1
ATOM 591 C CA . LEU A 1 73 ? -0.116 -2.510 6.796 1.00 78.75 73 LEU A CA 1
ATOM 592 C C . LEU A 1 73 ? 0.380 -3.413 5.663 1.00 78.75 73 LEU A C 1
ATOM 594 O O . LEU A 1 73 ? 1.258 -3.003 4.902 1.00 78.75 73 LEU A O 1
ATOM 598 N N . THR A 1 74 ? -0.234 -4.583 5.496 1.00 81.44 74 THR A N 1
ATOM 599 C CA . THR A 1 74 ? 0.087 -5.530 4.421 1.00 81.44 74 THR A CA 1
ATOM 600 C C . THR A 1 74 ? -0.155 -4.915 3.043 1.00 81.44 74 THR A C 1
ATOM 602 O O . THR A 1 74 ? 0.742 -4.890 2.197 1.00 81.44 74 THR A O 1
ATOM 605 N N . ILE A 1 75 ? -1.341 -4.343 2.821 1.00 74.50 75 ILE A N 1
ATOM 606 C CA . ILE A 1 75 ? -1.696 -3.684 1.557 1.00 74.50 75 ILE A CA 1
ATOM 607 C C . ILE A 1 75 ? -0.763 -2.495 1.298 1.00 74.50 75 ILE A C 1
ATOM 609 O O . ILE A 1 75 ? -0.302 -2.281 0.174 1.00 74.50 75 ILE A O 1
ATOM 613 N N . TYR A 1 76 ? -0.448 -1.717 2.335 1.00 74.81 76 TYR A N 1
ATOM 614 C CA . TYR A 1 76 ? 0.456 -0.580 2.218 1.00 74.81 76 TYR A CA 1
ATOM 615 C C . TYR A 1 76 ? 1.867 -1.009 1.804 1.00 74.81 76 TYR A C 1
ATOM 617 O O . TYR A 1 76 ? 2.443 -0.407 0.892 1.00 74.81 76 TYR A O 1
ATOM 625 N N . GLN A 1 77 ? 2.399 -2.071 2.413 1.00 80.38 77 GLN A N 1
ATOM 626 C CA . GLN A 1 77 ? 3.688 -2.648 2.046 1.00 80.38 77 GLN A CA 1
ATOM 627 C C . GLN A 1 77 ? 3.700 -3.106 0.581 1.00 80.38 77 GLN A C 1
ATOM 629 O O . GLN A 1 77 ? 4.578 -2.691 -0.176 1.00 80.38 77 GLN A O 1
ATOM 634 N N . GLN A 1 78 ? 2.689 -3.864 0.148 1.00 79.00 78 GLN A N 1
ATOM 635 C CA . GLN A 1 78 ? 2.564 -4.313 -1.245 1.00 79.00 78 GLN A CA 1
ATOM 636 C C . GLN A 1 78 ? 2.536 -3.138 -2.233 1.00 79.00 78 GLN A C 1
ATOM 638 O O . GLN A 1 78 ? 3.113 -3.202 -3.323 1.00 79.00 78 GLN A O 1
ATOM 643 N N . GLY A 1 79 ? 1.901 -2.026 -1.858 1.00 76.12 79 GLY A N 1
ATOM 644 C CA . GLY A 1 79 ? 1.876 -0.820 -2.684 1.00 76.12 79 GLY A CA 1
ATOM 645 C C . GLY A 1 79 ? 3.221 -0.114 -2.757 1.00 76.12 79 GLY A C 1
ATOM 646 O O . GLY A 1 79 ? 3.583 0.382 -3.825 1.00 76.12 79 GLY A O 1
ATOM 647 N N . LEU A 1 80 ? 3.975 -0.072 -1.655 1.00 78.62 80 LEU A N 1
ATOM 648 C CA . LEU A 1 80 ? 5.339 0.455 -1.657 1.00 78.62 80 LEU A CA 1
ATOM 649 C C . LEU A 1 80 ? 6.247 -0.382 -2.557 1.00 78.62 80 LEU A C 1
ATOM 651 O O . LEU A 1 80 ? 6.938 0.185 -3.402 1.00 78.62 80 LEU A O 1
ATOM 655 N N . GLU A 1 81 ? 6.199 -1.706 -2.432 1.00 84.75 81 GLU A N 1
ATOM 656 C CA . GLU A 1 81 ? 6.965 -2.626 -3.278 1.00 84.75 81 GLU A CA 1
ATOM 657 C C . GLU A 1 81 ? 6.609 -2.443 -4.757 1.00 84.75 81 GLU A C 1
ATOM 659 O O . GLU A 1 81 ? 7.493 -2.254 -5.595 1.00 84.75 81 GLU A O 1
ATOM 664 N N . SER A 1 82 ? 5.315 -2.378 -5.074 1.00 78.31 82 SER A N 1
ATOM 665 C CA . SER A 1 82 ? 4.828 -2.148 -6.439 1.00 78.31 82 SER A CA 1
ATOM 666 C C . SER A 1 82 ? 5.286 -0.798 -7.002 1.00 78.31 82 SER A C 1
ATOM 668 O O . SER A 1 82 ? 5.691 -0.699 -8.163 1.00 78.31 82 SER A O 1
ATOM 670 N N . ARG A 1 83 ? 5.278 0.262 -6.182 1.00 78.81 83 ARG A N 1
ATOM 671 C CA . ARG A 1 83 ? 5.797 1.578 -6.577 1.00 78.81 83 ARG A CA 1
ATOM 672 C C . ARG A 1 83 ? 7.293 1.523 -6.862 1.00 78.81 83 ARG A C 1
ATOM 674 O O . ARG A 1 83 ? 7.725 2.061 -7.879 1.00 78.81 83 ARG A O 1
ATOM 681 N N . ILE A 1 84 ? 8.067 0.895 -5.976 1.00 83.56 84 ILE A N 1
ATOM 682 C CA . ILE A 1 84 ? 9.515 0.733 -6.141 1.00 83.56 84 ILE A CA 1
ATOM 683 C C . ILE A 1 84 ? 9.793 0.001 -7.454 1.00 83.56 84 ILE A C 1
ATOM 685 O O . ILE A 1 84 ? 10.530 0.520 -8.288 1.00 83.56 84 ILE A O 1
ATOM 689 N N . GLN A 1 85 ? 9.131 -1.135 -7.690 1.00 79.38 85 GLN A N 1
ATOM 690 C CA . GLN A 1 85 ? 9.269 -1.900 -8.930 1.00 79.38 85 GLN A CA 1
ATOM 691 C C . GLN A 1 85 ? 8.943 -1.060 -10.167 1.00 79.38 85 GLN A C 1
ATOM 693 O O . GLN A 1 85 ? 9.683 -1.096 -11.151 1.00 79.38 85 GLN A O 1
ATOM 698 N N . TRP A 1 86 ? 7.857 -0.285 -10.143 1.00 76.62 86 TRP A N 1
ATOM 699 C CA . TRP A 1 86 ? 7.484 0.567 -11.270 1.00 76.62 86 TRP A CA 1
ATOM 700 C C . TRP A 1 86 ? 8.550 1.631 -11.580 1.00 76.62 86 TRP A C 1
ATOM 702 O O . TRP A 1 86 ? 8.955 1.774 -12.738 1.00 76.62 86 TRP A O 1
ATOM 712 N N . GLU A 1 87 ? 9.050 2.336 -10.561 1.00 81.25 87 GLU A N 1
ATOM 713 C CA . GLU A 1 87 ? 10.113 3.335 -10.734 1.00 81.25 87 GLU A CA 1
ATOM 714 C C . GLU A 1 87 ? 11.414 2.686 -11.227 1.00 81.25 87 GLU A C 1
ATOM 716 O O . GLU A 1 87 ? 12.040 3.187 -12.163 1.00 81.25 87 GLU A O 1
ATOM 721 N N . THR A 1 88 ? 11.785 1.518 -10.690 1.00 86.62 88 THR A N 1
ATOM 722 C CA . THR A 1 88 ? 12.954 0.757 -11.153 1.00 86.62 88 THR A CA 1
ATOM 723 C C . THR A 1 88 ? 12.838 0.385 -12.632 1.00 86.62 88 THR A C 1
ATOM 725 O O . THR A 1 88 ? 13.774 0.614 -13.403 1.00 86.62 88 THR A O 1
ATOM 728 N N . HIS A 1 89 ? 11.687 -0.131 -13.075 1.00 83.94 89 HIS A N 1
ATOM 729 C CA . HIS A 1 89 ? 11.471 -0.469 -14.484 1.00 83.94 89 HIS A CA 1
ATOM 730 C C . HIS A 1 89 ? 11.544 0.761 -15.396 1.00 83.94 89 HIS A C 1
ATOM 732 O O . HIS A 1 89 ? 12.118 0.695 -16.488 1.00 83.94 89 HIS A O 1
ATOM 738 N N . LYS A 1 90 ? 11.004 1.900 -14.949 1.00 82.69 90 LYS A N 1
ATOM 739 C CA . LYS A 1 90 ? 11.072 3.170 -15.678 1.00 82.69 90 LYS A CA 1
ATOM 740 C C . LYS A 1 90 ? 12.517 3.657 -15.826 1.00 82.69 90 LYS A C 1
ATOM 742 O O . LYS A 1 90 ? 12.919 4.025 -16.931 1.00 82.69 90 LYS A O 1
ATOM 747 N N . MET A 1 91 ? 13.306 3.603 -14.753 1.00 89.06 91 MET A N 1
ATOM 748 C CA . MET A 1 91 ? 14.730 3.958 -14.777 1.00 89.06 91 MET A CA 1
ATOM 749 C C . MET A 1 91 ? 15.529 3.042 -15.710 1.00 89.06 91 MET A C 1
ATOM 751 O O . MET A 1 91 ? 16.312 3.528 -16.525 1.00 89.06 91 MET A O 1
ATOM 755 N N . LEU A 1 92 ? 15.294 1.726 -15.658 1.00 90.06 92 LEU A N 1
ATOM 756 C CA . LEU A 1 92 ? 15.960 0.761 -16.537 1.00 90.06 92 LEU A CA 1
ATOM 757 C C . LEU A 1 92 ? 15.655 1.027 -18.018 1.00 90.06 92 LEU A C 1
ATOM 759 O O . LEU A 1 92 ? 16.541 0.930 -18.872 1.00 90.06 92 LEU A O 1
ATOM 763 N N . LEU A 1 93 ? 14.401 1.361 -18.338 1.00 85.88 93 LEU A N 1
ATOM 764 C CA . LEU A 1 93 ? 14.008 1.699 -19.701 1.00 85.88 93 LEU A CA 1
ATOM 765 C C . LEU A 1 93 ? 14.721 2.966 -20.187 1.00 85.88 93 LEU A C 1
ATOM 767 O O . LEU A 1 93 ? 15.259 2.958 -21.295 1.00 85.88 93 LEU A O 1
ATOM 771 N N . ALA A 1 94 ? 14.767 4.009 -19.355 1.00 88.69 94 ALA A N 1
ATOM 772 C CA . ALA A 1 94 ? 15.466 5.252 -19.665 1.00 88.69 94 ALA A CA 1
ATOM 773 C C . ALA A 1 94 ? 16.967 5.008 -19.898 1.00 88.69 94 ALA A C 1
ATOM 775 O O . ALA A 1 94 ? 17.503 5.422 -20.922 1.00 88.69 94 ALA A O 1
ATOM 776 N N . ALA A 1 95 ? 17.626 4.240 -19.024 1.00 90.19 95 ALA A N 1
ATOM 777 C CA . ALA A 1 95 ? 19.042 3.899 -19.170 1.00 90.19 95 ALA A CA 1
ATOM 778 C C . ALA A 1 95 ? 19.335 3.170 -20.495 1.00 90.19 95 ALA A C 1
ATOM 780 O O . ALA A 1 95 ? 20.293 3.496 -21.197 1.00 90.19 95 ALA A O 1
ATOM 781 N N . ARG A 1 96 ? 18.475 2.219 -20.888 1.00 86.88 96 ARG A N 1
ATOM 782 C CA . ARG A 1 96 ? 18.604 1.509 -22.173 1.00 86.88 96 ARG A CA 1
ATOM 783 C C . ARG A 1 96 ? 18.417 2.427 -23.378 1.00 86.88 96 ARG A C 1
ATOM 785 O O . ARG A 1 96 ? 19.104 2.243 -24.380 1.00 86.88 96 ARG A O 1
ATOM 792 N N . GLN A 1 97 ? 17.480 3.371 -23.304 1.00 85.94 97 GLN A N 1
ATOM 793 C CA . GLN A 1 97 ? 17.261 4.351 -24.368 1.00 85.94 97 GLN A CA 1
ATOM 794 C C . GLN A 1 97 ? 18.471 5.276 -24.515 1.00 85.94 97 GLN A C 1
ATOM 796 O O . GLN A 1 97 ? 18.949 5.454 -25.633 1.00 85.94 97 GLN A O 1
ATOM 801 N N . SER A 1 98 ? 19.019 5.774 -23.404 1.00 90.12 98 SER A N 1
ATOM 802 C CA . SER A 1 98 ? 20.225 6.609 -23.403 1.00 90.12 98 SER A CA 1
ATOM 803 C C . SER A 1 98 ? 21.435 5.881 -23.990 1.00 90.12 98 SER A C 1
ATOM 805 O O . SER A 1 98 ? 22.134 6.438 -24.830 1.00 90.12 98 SER A O 1
ATOM 807 N N . LEU A 1 99 ? 21.648 4.611 -23.627 1.00 88.50 99 LEU A N 1
ATOM 808 C CA . LEU A 1 99 ? 22.751 3.808 -24.165 1.00 88.50 99 LEU A CA 1
ATOM 809 C C . LEU A 1 99 ? 22.607 3.550 -25.675 1.00 88.50 99 LEU A C 1
ATOM 811 O O . LEU A 1 99 ? 23.580 3.626 -26.418 1.00 88.50 99 LEU A O 1
ATOM 815 N N . GLN A 1 100 ? 21.387 3.291 -26.155 1.00 84.38 100 GLN A N 1
ATOM 816 C CA . GLN A 1 100 ? 21.131 3.154 -27.593 1.00 84.38 100 GLN A CA 1
ATOM 817 C C . GLN A 1 100 ? 21.322 4.465 -28.353 1.00 84.38 100 GLN A C 1
ATOM 819 O O . GLN A 1 100 ? 21.806 4.431 -29.480 1.00 84.38 100 GLN A O 1
ATOM 824 N N . ALA A 1 101 ? 20.934 5.600 -27.768 1.00 84.00 101 ALA A N 1
ATOM 825 C CA . ALA A 1 101 ? 21.161 6.910 -28.368 1.00 84.00 101 ALA A CA 1
ATOM 826 C C . ALA A 1 101 ? 22.663 7.206 -28.489 1.00 84.00 101 ALA A C 1
ATOM 828 O O . ALA A 1 101 ? 23.113 7.575 -29.568 1.00 84.00 101 ALA A O 1
ATOM 829 N N . PHE A 1 102 ? 23.435 6.935 -27.433 1.00 85.25 102 PHE A N 1
ATOM 830 C CA . PHE A 1 102 ? 24.889 7.097 -27.427 1.00 85.25 102 PHE A CA 1
ATOM 831 C C . PHE A 1 102 ? 25.587 6.244 -28.499 1.00 85.25 102 PHE A C 1
ATOM 833 O O . PHE A 1 102 ? 26.397 6.752 -29.267 1.00 85.25 102 PHE A O 1
ATOM 840 N N . HIS A 1 103 ? 25.223 4.963 -28.621 1.00 80.12 103 HIS A N 1
ATOM 841 C CA . HIS A 1 103 ? 25.783 4.087 -29.659 1.00 80.12 103 HIS A CA 1
ATOM 842 C C . HIS A 1 103 ? 25.390 4.473 -31.092 1.00 80.12 103 HIS A C 1
ATOM 844 O O . HIS A 1 103 ? 26.033 4.012 -32.023 1.00 80.12 103 HIS A O 1
ATOM 850 N N . ARG A 1 104 ? 24.321 5.254 -31.292 1.00 74.69 104 ARG A N 1
ATOM 851 C CA . ARG A 1 104 ? 23.923 5.751 -32.622 1.00 74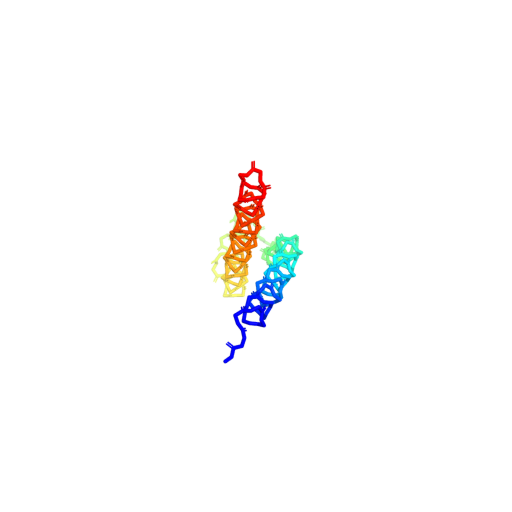.69 104 ARG A CA 1
ATOM 852 C C . ARG A 1 104 ? 24.610 7.062 -33.002 1.00 74.69 104 ARG A C 1
ATOM 854 O O . ARG A 1 104 ? 24.555 7.434 -34.167 1.00 74.69 104 ARG A O 1
ATOM 861 N N . SER A 1 105 ? 25.158 7.784 -32.026 1.00 73.12 105 SER A N 1
ATOM 862 C CA . SER A 1 105 ? 25.891 9.039 -32.234 1.00 73.12 105 SER A CA 1
ATOM 863 C C . SER A 1 105 ? 27.401 8.853 -32.418 1.00 73.12 105 SER A C 1
ATOM 865 O O . SER A 1 105 ? 28.089 9.836 -32.680 1.00 73.12 105 SER A O 1
ATOM 867 N N . LEU A 1 106 ? 27.896 7.624 -32.243 1.00 59.31 106 LEU A N 1
ATOM 868 C CA . LEU A 1 106 ? 29.250 7.179 -32.586 1.00 59.31 106 LEU A CA 1
ATOM 869 C C . LEU A 1 106 ? 29.242 6.550 -33.982 1.00 59.31 106 LEU A C 1
ATOM 871 O O . LEU A 1 106 ? 30.238 6.754 -34.705 1.00 59.31 106 LEU A O 1
#

Foldseek 3Di:
DDPVVVVVVVVVVLVVLLVVLVVLLVVLVVCVVVLVVVLVVLLVVLVVVDDSVVSVVVLVVDPVSVVSVVVNVVSNVSNVVSVVSNVVSVVVVVVVVVVVVVVVVD

Secondary structure (DSSP, 8-state):
--HHHHHHHHHHHHHHHHHHHHHHHHHHHHHHHHHHHHHHHHHHHTTTTS-HHHHHHHHHH-HHHHHHHHHHHHHHHHHHHHHHHHHHHHHHHHHHHHHHHHHHH-